Protein AF-A0A7G8X8K6-F1 (afdb_monomer_lite)

Structure (mmCIF, N/CA/C/O backbone):
data_AF-A0A7G8X8K6-F1
#
_entry.id   AF-A0A7G8X8K6-F1
#
loop_
_atom_site.group_PDB
_atom_site.id
_atom_site.type_symbol
_atom_site.label_atom_id
_atom_site.label_alt_id
_atom_site.label_comp_id
_atom_site.label_asym_id
_atom_site.label_entity_id
_atom_site.label_seq_id
_atom_site.pdbx_PDB_ins_code
_atom_site.Cartn_x
_atom_site.Cartn_y
_atom_site.Cartn_z
_atom_site.occupancy
_atom_site.B_iso_or_equiv
_atom_site.auth_seq_id
_atom_site.auth_comp_id
_atom_site.auth_asym_id
_atom_site.auth_atom_id
_atom_site.pdbx_PDB_model_num
ATOM 1 N N . MET A 1 1 ? 18.581 -15.284 -43.222 1.00 45.66 1 MET A N 1
ATOM 2 C CA . MET A 1 1 ? 19.029 -15.226 -41.812 1.00 45.66 1 MET A CA 1
ATOM 3 C C . MET A 1 1 ? 17.920 -14.597 -40.983 1.00 45.66 1 MET A C 1
ATOM 5 O O . MET A 1 1 ? 17.457 -13.535 -41.374 1.00 45.66 1 MET A O 1
ATOM 9 N N . LYS A 1 2 ? 17.464 -15.230 -39.892 1.00 64.00 2 LYS A N 1
ATOM 10 C CA . LYS A 1 2 ? 16.655 -14.530 -38.878 1.00 64.00 2 LYS A CA 1
ATOM 11 C C . LYS A 1 2 ? 17.625 -13.703 -38.036 1.00 64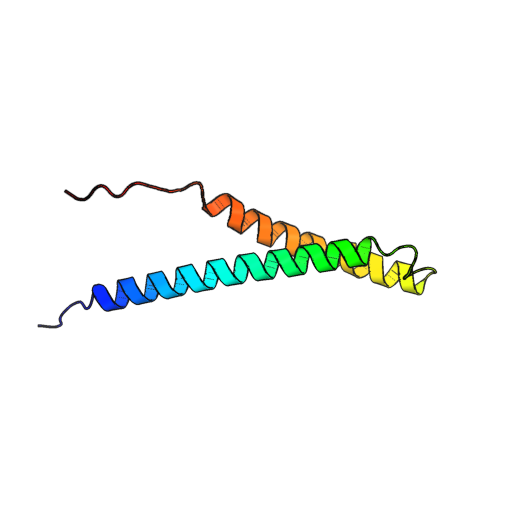.00 2 LYS A C 1
ATOM 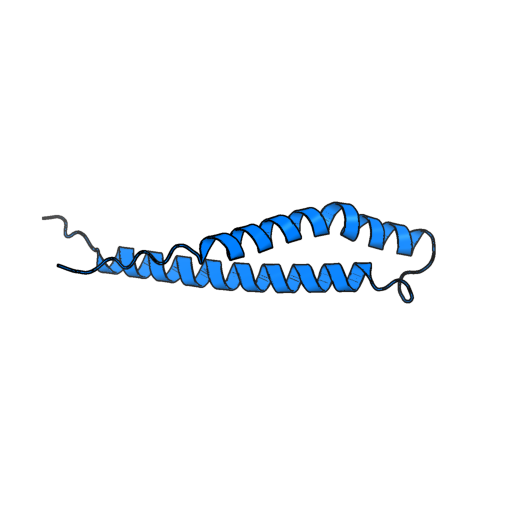13 O O . LYS A 1 2 ? 18.568 -14.264 -37.489 1.00 64.00 2 LYS A O 1
ATOM 18 N N . ILE A 1 3 ? 17.430 -12.392 -38.006 1.00 70.69 3 ILE A N 1
ATOM 19 C CA . ILE A 1 3 ? 18.221 -11.484 -37.174 1.00 70.69 3 ILE A CA 1
ATOM 20 C C . ILE A 1 3 ? 17.657 -11.583 -35.758 1.00 70.69 3 ILE A C 1
ATOM 22 O O . ILE A 1 3 ? 16.446 -11.465 -35.567 1.00 70.69 3 ILE A O 1
ATOM 26 N N . LEU A 1 4 ? 18.520 -11.854 -34.781 1.00 70.19 4 LEU A N 1
ATOM 27 C CA . LEU A 1 4 ? 18.145 -11.807 -33.375 1.00 70.19 4 LEU A CA 1
ATOM 28 C C . LEU A 1 4 ? 18.047 -10.327 -32.989 1.00 70.19 4 LEU A C 1
ATOM 30 O O . LEU A 1 4 ? 19.061 -9.635 -32.949 1.00 70.19 4 LEU A O 1
ATOM 34 N N . ALA A 1 5 ? 16.830 -9.827 -32.775 1.00 79.69 5 ALA A N 1
ATOM 35 C CA . ALA A 1 5 ? 16.597 -8.446 -32.357 1.00 79.69 5 ALA A CA 1
ATOM 36 C C . ALA A 1 5 ? 16.895 -8.304 -30.856 1.00 79.69 5 ALA A C 1
ATOM 38 O O . ALA A 1 5 ? 15.983 -8.230 -30.035 1.00 79.69 5 ALA A O 1
ATOM 39 N N . VAL A 1 6 ? 18.184 -8.343 -30.506 1.00 85.81 6 VAL A N 1
ATOM 40 C CA . VAL A 1 6 ? 18.664 -8.219 -29.121 1.00 85.81 6 VAL A CA 1
ATOM 41 C C . VAL A 1 6 ? 18.232 -6.884 -28.519 1.00 85.81 6 VAL A C 1
ATOM 43 O O . VAL A 1 6 ? 17.782 -6.868 -27.379 1.00 85.81 6 VAL A O 1
ATOM 46 N N . ASP A 1 7 ? 18.262 -5.809 -29.308 1.00 87.50 7 ASP A N 1
ATOM 47 C CA . ASP A 1 7 ? 17.860 -4.471 -28.863 1.00 87.50 7 ASP A CA 1
ATOM 48 C C . ASP A 1 7 ? 16.391 -4.443 -28.423 1.00 87.50 7 ASP A C 1
ATOM 50 O O . ASP A 1 7 ? 16.081 -4.012 -27.320 1.00 87.50 7 ASP A O 1
ATOM 54 N N . LEU A 1 8 ? 15.487 -5.028 -29.220 1.00 88.62 8 LEU A N 1
ATOM 55 C CA . LEU A 1 8 ? 14.061 -5.101 -28.881 1.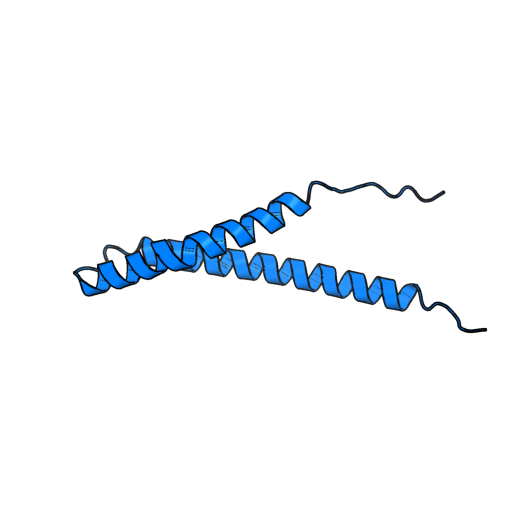00 88.62 8 LEU A CA 1
ATOM 56 C C . LEU A 1 8 ? 13.810 -5.911 -27.600 1.00 88.62 8 LEU A C 1
ATOM 58 O O . LEU A 1 8 ? 12.921 -5.588 -26.813 1.00 88.62 8 LEU A O 1
ATOM 62 N N . PHE A 1 9 ? 14.578 -6.982 -27.394 1.00 89.31 9 PHE A N 1
ATOM 63 C CA . PHE A 1 9 ? 14.494 -7.772 -26.170 1.00 89.31 9 PHE A CA 1
ATOM 64 C C . PHE A 1 9 ? 14.998 -6.980 -24.959 1.00 89.31 9 PHE A C 1
ATOM 66 O O . PHE A 1 9 ? 14.357 -6.998 -23.909 1.00 89.31 9 PHE A O 1
ATOM 73 N N . GLN A 1 10 ? 16.111 -6.262 -25.111 1.00 92.50 10 GLN A N 1
ATOM 74 C CA . GLN A 1 10 ? 16.698 -5.452 -24.051 1.00 92.50 10 GLN A CA 1
ATOM 75 C C . GLN A 1 10 ? 15.801 -4.266 -23.673 1.00 92.50 10 GLN A C 1
ATOM 77 O O . GLN A 1 10 ? 15.573 -4.040 -22.485 1.00 92.50 10 GLN A O 1
ATOM 82 N N . ASP A 1 11 ? 15.205 -3.592 -24.657 1.00 93.62 11 ASP A N 1
ATOM 83 C CA . ASP A 1 11 ? 14.203 -2.545 -24.443 1.00 93.62 11 ASP A CA 1
ATOM 84 C C . ASP A 1 11 ? 12.976 -3.098 -23.707 1.00 93.62 11 ASP A C 1
ATOM 86 O O . ASP A 1 11 ? 12.511 -2.515 -22.727 1.00 93.62 11 ASP A O 1
ATOM 90 N N . GLY A 1 12 ? 12.483 -4.270 -24.122 1.00 93.56 12 GLY A N 1
ATOM 91 C CA . GLY A 1 12 ? 11.371 -4.946 -23.454 1.00 93.56 12 GLY A CA 1
ATOM 92 C C . GLY A 1 12 ? 11.669 -5.282 -21.988 1.00 93.56 12 GLY A C 1
ATOM 93 O O . GLY A 1 12 ? 10.819 -5.069 -21.121 1.00 93.56 12 GLY A O 1
ATOM 94 N N . LEU A 1 13 ? 12.883 -5.756 -21.685 1.00 95.19 13 LEU A N 1
ATOM 95 C CA . LEU A 1 13 ? 13.323 -5.983 -20.306 1.00 95.19 13 LEU A CA 1
ATOM 96 C C . LEU A 1 13 ? 13.384 -4.678 -19.509 1.00 95.19 13 LEU A C 1
ATOM 98 O O . LEU A 1 13 ? 12.877 -4.638 -18.390 1.00 95.19 13 LEU A O 1
ATOM 102 N N . GLN A 1 14 ? 13.940 -3.609 -20.083 1.00 95.25 14 GLN A N 1
ATOM 103 C CA . GLN A 1 14 ? 14.027 -2.312 -19.412 1.00 95.25 14 GLN A CA 1
ATOM 104 C C . GLN A 1 14 ? 12.638 -1.733 -19.104 1.00 95.25 14 GLN A C 1
ATOM 106 O O . GLN A 1 14 ? 12.412 -1.197 -18.013 1.00 95.25 14 GLN A O 1
ATOM 111 N N . CYS A 1 15 ? 11.683 -1.878 -20.026 1.00 95.88 15 CYS A N 1
ATOM 112 C CA . CYS A 1 15 ? 10.290 -1.501 -19.794 1.00 95.88 15 CYS A CA 1
ATOM 113 C C . CYS A 1 15 ? 9.664 -2.299 -18.645 1.00 95.88 15 CYS A C 1
ATOM 115 O O . CYS A 1 15 ? 8.989 -1.714 -17.798 1.00 95.88 15 CYS A O 1
ATOM 117 N N . ASN A 1 16 ? 9.901 -3.612 -18.587 1.00 95.06 16 ASN A N 1
ATOM 118 C CA . ASN A 1 16 ? 9.380 -4.456 -17.512 1.00 95.06 16 ASN A CA 1
ATOM 119 C C . ASN A 1 16 ? 9.987 -4.094 -16.152 1.00 95.06 16 ASN A C 1
ATOM 121 O O . ASN A 1 16 ? 9.243 -3.995 -15.183 1.00 95.06 16 ASN A O 1
ATOM 125 N N . ILE A 1 17 ? 11.299 -3.845 -16.085 1.00 93.12 17 ILE A N 1
ATOM 126 C CA . ILE A 1 17 ? 11.975 -3.382 -14.860 1.00 93.12 17 ILE A CA 1
ATOM 127 C C . ILE A 1 17 ? 11.324 -2.085 -14.370 1.00 93.12 17 ILE A C 1
ATOM 129 O O . ILE A 1 17 ? 10.809 -2.033 -13.261 1.00 93.12 17 ILE A O 1
ATOM 133 N N . THR A 1 18 ? 11.212 -1.088 -15.250 1.00 94.56 18 THR A N 1
ATOM 134 C CA . THR A 1 18 ? 10.594 0.208 -14.916 1.00 94.56 18 THR A CA 1
ATOM 135 C C . THR A 1 18 ? 9.145 0.049 -14.432 1.00 94.56 18 THR A C 1
ATOM 137 O O . THR A 1 18 ? 8.689 0.753 -13.530 1.00 94.56 18 THR A O 1
ATOM 140 N N . MET A 1 19 ? 8.392 -0.880 -15.030 1.00 95.19 19 MET A N 1
ATOM 141 C CA . MET A 1 19 ? 7.025 -1.179 -14.610 1.00 95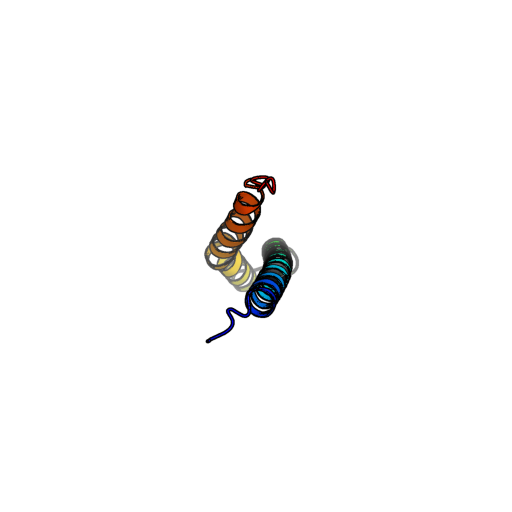.19 19 MET A CA 1
ATOM 142 C C . MET A 1 19 ? 6.979 -1.805 -13.213 1.00 95.19 19 MET A C 1
ATOM 144 O O . MET A 1 19 ? 6.116 -1.428 -12.420 1.00 95.19 19 MET A O 1
ATOM 148 N N . LEU A 1 20 ? 7.879 -2.747 -12.921 1.00 93.38 20 LEU A N 1
ATOM 149 C CA . LEU A 1 20 ? 7.979 -3.404 -11.618 1.00 93.38 20 LEU A CA 1
ATOM 150 C C . LEU A 1 20 ? 8.389 -2.417 -10.520 1.00 93.38 20 LEU A C 1
ATOM 152 O O . LEU A 1 20 ? 7.774 -2.434 -9.457 1.00 93.38 20 LEU A O 1
ATOM 156 N N . ASP A 1 21 ? 9.320 -1.503 -10.800 1.00 90.44 21 ASP A N 1
ATOM 157 C CA . ASP A 1 21 ? 9.730 -0.454 -9.857 1.00 90.44 21 ASP A CA 1
ATOM 158 C C . ASP A 1 21 ? 8.550 0.451 -9.486 1.00 90.44 21 ASP A C 1
ATOM 160 O O . ASP A 1 21 ? 8.275 0.695 -8.308 1.00 90.44 21 ASP A O 1
ATOM 164 N N . ARG A 1 22 ? 7.777 0.890 -10.491 1.00 94.00 22 ARG A N 1
ATOM 165 C CA . ARG A 1 22 ? 6.555 1.673 -10.261 1.00 94.00 22 ARG A CA 1
ATOM 166 C C . ARG A 1 22 ? 5.547 0.897 -9.412 1.00 94.00 22 ARG A C 1
ATOM 168 O O . ARG A 1 22 ? 4.983 1.462 -8.480 1.00 94.00 22 ARG A O 1
ATOM 175 N N . LEU A 1 23 ? 5.317 -0.381 -9.726 1.00 92.50 23 LEU A N 1
ATOM 176 C CA . LEU A 1 23 ? 4.390 -1.229 -8.970 1.00 92.50 23 LEU A CA 1
ATOM 177 C C . LEU A 1 23 ? 4.846 -1.427 -7.518 1.00 92.50 23 LEU A C 1
ATOM 179 O O . LEU A 1 23 ? 4.000 -1.458 -6.627 1.00 92.50 23 LEU A O 1
ATOM 183 N N . SER A 1 24 ? 6.155 -1.518 -7.269 1.00 90.00 24 SER A N 1
ATOM 184 C CA . SER A 1 24 ? 6.700 -1.583 -5.910 1.00 90.00 24 SER A CA 1
ATOM 185 C C . SER A 1 24 ? 6.376 -0.310 -5.127 1.00 90.00 24 SER A C 1
ATOM 187 O O . SER A 1 24 ? 5.824 -0.394 -4.031 1.00 90.00 24 SER A O 1
ATOM 189 N N . GLY A 1 25 ? 6.618 0.868 -5.711 1.00 91.62 25 GLY A N 1
ATOM 190 C CA . GLY A 1 25 ? 6.289 2.145 -5.065 1.00 91.62 25 GLY A CA 1
ATOM 191 C C . GLY A 1 25 ? 4.787 2.327 -4.814 1.00 91.62 25 GLY A C 1
ATOM 192 O O . GLY A 1 25 ? 4.375 2.831 -3.770 1.00 91.62 25 GLY A O 1
ATOM 193 N N . GLU A 1 26 ? 3.938 1.866 -5.735 1.00 93.62 26 GLU A N 1
ATOM 194 C CA . GLU A 1 26 ? 2.484 1.864 -5.531 1.00 93.62 26 GLU A CA 1
ATOM 195 C C . GLU A 1 26 ? 2.065 0.936 -4.386 1.00 93.62 26 GLU A C 1
ATOM 197 O O . GLU A 1 26 ? 1.186 1.289 -3.597 1.00 93.62 26 GLU A O 1
ATOM 202 N N . MET A 1 27 ? 2.717 -0.220 -4.248 1.00 91.81 27 MET A N 1
ATOM 203 C CA . MET A 1 27 ? 2.453 -1.149 -3.152 1.00 91.81 27 MET A CA 1
ATOM 204 C C . MET A 1 27 ? 2.848 -0.562 -1.791 1.00 91.81 27 MET A C 1
ATOM 206 O O . MET A 1 27 ? 2.103 -0.711 -0.822 1.00 91.81 27 MET A O 1
ATOM 210 N N . GLU A 1 28 ? 3.974 0.149 -1.715 1.00 92.31 28 GLU A N 1
ATOM 211 C CA . GLU A 1 28 ? 4.395 0.874 -0.509 1.00 92.31 28 GLU A CA 1
ATOM 212 C C . GLU A 1 28 ? 3.393 1.966 -0.118 1.00 92.31 28 GLU A C 1
ATOM 214 O O . GLU A 1 28 ? 3.011 2.080 1.049 1.00 92.31 28 GLU A O 1
ATOM 219 N N . ALA A 1 29 ? 2.893 2.730 -1.094 1.00 94.56 29 ALA A N 1
ATOM 220 C CA . ALA A 1 29 ? 1.871 3.742 -0.844 1.00 94.56 29 ALA A CA 1
ATOM 221 C C . ALA A 1 29 ? 0.575 3.127 -0.282 1.00 94.56 29 ALA A C 1
ATOM 223 O O . ALA A 1 29 ? -0.015 3.669 0.657 1.00 94.56 29 ALA A O 1
ATOM 224 N N . ILE A 1 30 ? 0.150 1.973 -0.813 1.00 94.81 30 ILE A N 1
ATOM 225 C CA . ILE A 1 30 ? -1.006 1.227 -0.294 1.00 94.81 30 ILE A CA 1
ATOM 226 C C . ILE A 1 30 ? -0.732 0.722 1.126 1.00 94.81 30 ILE A C 1
ATOM 228 O O . ILE A 1 30 ? -1.593 0.876 1.993 1.00 94.81 30 ILE A O 1
ATOM 232 N N . HIS A 1 31 ? 0.450 0.157 1.387 1.00 94.25 31 HIS A N 1
ATOM 233 C CA . HIS A 1 31 ? 0.846 -0.304 2.720 1.00 94.25 31 HIS A CA 1
ATOM 234 C C . HIS A 1 31 ? 0.716 0.814 3.757 1.00 94.25 31 HIS A C 1
ATOM 236 O O . HIS A 1 31 ? 0.002 0.647 4.745 1.00 94.25 31 HIS A O 1
ATOM 242 N N . HIS A 1 32 ? 1.294 1.984 3.487 1.00 94.38 32 HIS A N 1
ATOM 243 C CA . HIS A 1 32 ? 1.213 3.125 4.396 1.00 94.38 32 HIS A CA 1
ATOM 244 C C . HIS A 1 32 ? -0.211 3.655 4.589 1.00 94.38 32 HIS A C 1
ATOM 246 O O . HIS A 1 32 ? -0.584 4.029 5.701 1.00 94.38 32 HIS A O 1
ATOM 252 N N . ALA A 1 33 ? -1.037 3.663 3.540 1.00 95.31 33 ALA A N 1
ATOM 253 C CA . ALA A 1 33 ? -2.438 4.053 3.671 1.00 95.31 33 ALA A CA 1
ATOM 254 C C . ALA A 1 33 ? -3.217 3.091 4.587 1.00 95.31 33 ALA A C 1
ATOM 256 O O . ALA A 1 33 ? -4.016 3.532 5.417 1.00 95.31 33 ALA A O 1
ATOM 257 N N . VAL A 1 34 ? -2.966 1.783 4.466 1.00 94.88 34 VAL A N 1
ATOM 258 C CA . VAL A 1 34 ? -3.592 0.758 5.311 1.00 94.88 34 VAL A CA 1
ATOM 259 C C . VAL A 1 34 ? -3.086 0.844 6.752 1.00 94.88 34 VAL A C 1
ATOM 261 O O . VAL A 1 34 ? -3.900 0.784 7.672 1.00 94.88 34 VAL A O 1
ATOM 264 N N . GLU A 1 35 ? -1.783 1.048 6.971 1.00 94.94 35 GLU A N 1
ATOM 265 C CA . GLU A 1 35 ? -1.226 1.309 8.307 1.00 94.94 35 GLU A CA 1
ATOM 266 C C . GLU A 1 35 ? -1.890 2.524 8.960 1.00 94.94 35 GLU A C 1
ATOM 268 O O . GLU A 1 35 ? -2.338 2.445 10.105 1.00 94.94 35 GLU A O 1
ATOM 273 N N . GLY A 1 36 ? -2.021 3.623 8.211 1.00 94.75 36 GLY A N 1
ATOM 274 C CA . GLY A 1 36 ? -2.706 4.825 8.671 1.00 94.75 36 GLY A CA 1
ATOM 275 C C . GLY A 1 36 ? -4.150 4.538 9.079 1.00 94.75 36 GLY A C 1
ATOM 276 O O . GLY A 1 36 ? -4.560 4.917 10.171 1.00 94.75 36 GLY A O 1
ATOM 277 N N . LEU A 1 37 ? -4.906 3.801 8.258 1.00 94.25 37 LEU A N 1
ATOM 278 C CA . LEU A 1 37 ? -6.292 3.425 8.557 1.00 94.25 37 LEU A CA 1
ATOM 279 C C . LEU A 1 37 ? -6.413 2.603 9.847 1.00 94.25 37 LEU A C 1
ATOM 281 O O . LEU A 1 37 ? -7.312 2.846 10.653 1.00 94.25 37 LEU A O 1
ATOM 285 N N . VAL A 1 38 ? -5.508 1.649 10.066 1.00 94.69 38 VAL A N 1
ATOM 286 C CA . VAL A 1 38 ? -5.486 0.828 11.288 1.00 94.69 38 VAL A CA 1
ATOM 287 C C . VAL A 1 38 ? -5.186 1.679 12.531 1.00 94.69 38 VAL A C 1
ATOM 289 O O . VAL A 1 38 ? -5.715 1.398 13.607 1.00 94.69 38 VAL A O 1
ATOM 292 N N . GLN A 1 39 ? -4.408 2.754 12.385 1.00 95.00 39 GLN A N 1
ATOM 293 C CA . GLN A 1 39 ? -4.062 3.689 13.462 1.00 95.00 39 GLN A CA 1
ATOM 294 C C . GLN A 1 39 ? -5.143 4.751 13.745 1.00 95.00 39 GLN A C 1
ATOM 296 O O . GLN A 1 39 ? -5.041 5.475 14.736 1.00 95.00 39 GLN A O 1
ATOM 301 N N . MET A 1 40 ? -6.201 4.849 12.929 1.00 93.94 40 MET A N 1
ATOM 302 C CA . MET A 1 40 ? -7.305 5.808 13.102 1.00 93.94 40 MET A CA 1
ATOM 303 C C . MET A 1 40 ? -8.286 5.397 14.217 1.00 93.94 40 MET A C 1
ATOM 305 O O . MET A 1 40 ? -9.497 5.304 14.005 1.00 93.94 40 MET A O 1
ATOM 309 N N . GLU A 1 41 ? -7.778 5.128 15.423 1.00 91.50 41 GLU A N 1
ATOM 310 C CA . GLU A 1 41 ? -8.593 4.678 16.561 1.00 91.50 41 GLU A CA 1
ATOM 311 C C . GLU A 1 41 ? -9.630 5.723 16.972 1.00 91.50 41 GLU A C 1
ATOM 313 O O . GLU A 1 41 ? -10.761 5.389 17.320 1.00 91.50 41 GLU A O 1
ATOM 318 N N . GLU A 1 42 ? -9.252 6.999 16.889 1.00 91.38 42 GLU A N 1
ATOM 319 C CA . GLU A 1 42 ? -10.094 8.106 17.323 1.00 91.38 42 GLU A CA 1
ATOM 320 C C . GLU A 1 42 ? -11.226 8.422 16.333 1.00 91.38 42 GLU A C 1
ATOM 322 O O . GLU A 1 42 ? -12.288 8.906 16.728 1.00 91.38 42 GLU A O 1
ATOM 327 N N . GLN A 1 43 ? -11.027 8.123 15.050 1.00 94.38 43 GLN A N 1
ATOM 328 C CA . GLN A 1 43 ? -12.020 8.327 13.997 1.00 94.38 43 GLN A CA 1
ATOM 329 C C . GLN A 1 43 ? -12.914 7.092 13.833 1.00 94.38 43 GLN A C 1
ATOM 331 O O . GLN A 1 43 ? -14.119 7.224 13.618 1.00 94.38 43 GLN A O 1
ATOM 336 N N . PHE A 1 44 ? -12.347 5.892 13.988 1.00 90.81 44 PHE A N 1
ATOM 337 C CA . PHE A 1 44 ? -13.054 4.615 13.893 1.00 90.81 44 PHE A CA 1
ATOM 338 C C . PHE A 1 44 ? -13.182 3.943 15.264 1.00 90.81 44 PHE A C 1
ATOM 340 O O . PHE A 1 44 ? -12.571 2.908 15.555 1.00 90.81 44 PHE A O 1
ATOM 347 N N . LYS A 1 45 ? -14.050 4.537 16.091 1.00 91.06 45 LYS A N 1
ATOM 348 C CA . LYS A 1 45 ? -14.414 4.053 17.430 1.00 91.06 45 LYS A CA 1
ATOM 349 C C . LYS A 1 45 ? -15.574 3.050 17.412 1.00 91.06 45 LYS A C 1
ATOM 351 O O . LYS A 1 45 ? -16.313 2.914 16.436 1.00 91.06 45 LYS A O 1
ATOM 356 N N . GLY A 1 46 ? -15.770 2.384 18.550 1.00 94.75 46 GLY A N 1
ATOM 357 C CA . GLY A 1 46 ? -16.867 1.438 18.772 1.00 94.75 46 GLY A CA 1
ATOM 358 C C . GLY A 1 46 ? -16.656 0.088 18.084 1.00 94.75 46 GLY A C 1
ATOM 359 O O . GLY A 1 46 ? -15.640 -0.146 17.437 1.00 94.75 46 GLY A O 1
ATOM 360 N N . ALA A 1 47 ? -17.628 -0.818 18.228 1.00 94.88 47 ALA A N 1
ATOM 361 C CA . ALA A 1 47 ? -17.503 -2.195 17.741 1.00 94.88 47 ALA A CA 1
ATOM 362 C C . ALA A 1 47 ? -17.304 -2.279 16.217 1.00 94.88 47 ALA A C 1
ATOM 364 O O . ALA A 1 47 ? -16.474 -3.054 15.752 1.00 94.88 47 ALA A O 1
ATOM 365 N N . GLY A 1 48 ? -18.017 -1.449 15.446 1.00 94.50 48 GLY A N 1
ATOM 366 C CA . GLY A 1 48 ? -17.876 -1.398 13.988 1.00 94.50 48 GLY A CA 1
ATOM 367 C C . GLY A 1 48 ? -16.535 -0.815 13.538 1.00 94.50 48 GLY A C 1
ATOM 368 O O . GLY A 1 48 ? -15.877 -1.395 12.681 1.00 94.50 48 GLY A O 1
ATOM 369 N N . GLY A 1 49 ? -16.090 0.287 14.154 1.00 95.00 49 GLY A N 1
ATOM 370 C CA . GLY A 1 49 ? -14.783 0.879 13.859 1.00 95.00 49 GLY A CA 1
ATOM 371 C C . GLY A 1 49 ? -13.628 -0.064 14.201 1.00 95.00 49 GLY A C 1
ATOM 372 O O . GLY A 1 49 ? -12.712 -0.232 13.400 1.00 95.00 49 GLY A O 1
ATOM 373 N N . ASN A 1 50 ? -13.724 -0.756 15.340 1.00 95.06 50 ASN A N 1
ATOM 374 C CA . ASN A 1 50 ? -12.772 -1.795 15.719 1.00 95.06 50 ASN A CA 1
ATOM 375 C C . ASN A 1 50 ? -12.762 -2.956 14.716 1.00 95.06 50 ASN A C 1
ATOM 377 O O . ASN A 1 50 ? -11.696 -3.349 14.266 1.00 95.06 50 ASN A O 1
ATOM 381 N N . ALA A 1 51 ? -13.933 -3.458 14.305 1.00 96.00 51 ALA A N 1
ATOM 382 C CA . ALA A 1 51 ? -14.021 -4.540 13.324 1.00 96.00 51 ALA A CA 1
ATOM 383 C C . ALA A 1 51 ? -13.374 -4.165 11.978 1.00 96.00 51 ALA A C 1
ATOM 385 O O . ALA A 1 51 ? -12.635 -4.968 11.412 1.00 96.00 51 ALA A O 1
ATOM 386 N N . THR A 1 52 ? -13.591 -2.938 11.492 1.00 94.31 52 THR A N 1
ATOM 387 C CA . THR A 1 52 ? -12.945 -2.445 10.267 1.00 94.31 52 THR A CA 1
ATOM 388 C C . THR A 1 52 ? -11.426 -2.375 10.424 1.00 94.31 52 THR A C 1
ATOM 390 O O . THR A 1 52 ? -10.708 -2.885 9.567 1.00 94.31 52 THR A O 1
ATOM 393 N N . ARG A 1 53 ? -10.916 -1.790 11.518 1.00 95.75 53 ARG A N 1
ATOM 394 C CA . ARG A 1 53 ? -9.464 -1.699 11.758 1.00 95.75 53 ARG A CA 1
ATOM 395 C C . ARG A 1 53 ? -8.831 -3.087 11.884 1.00 95.75 53 ARG A C 1
ATOM 397 O O . ARG A 1 53 ? -7.854 -3.353 11.190 1.00 95.75 53 ARG A O 1
ATOM 404 N N . SER A 1 54 ? -9.433 -3.995 12.654 1.00 95.25 54 SER A N 1
ATOM 405 C CA . SER A 1 54 ? -8.982 -5.388 12.777 1.00 95.25 54 SER A CA 1
ATOM 406 C C . SER A 1 54 ? -8.958 -6.114 11.431 1.00 95.25 54 SER A C 1
ATOM 408 O O . SER A 1 54 ? -7.985 -6.791 11.126 1.00 95.25 54 SER A O 1
ATOM 410 N N . PHE A 1 55 ? -9.964 -5.928 10.572 1.00 94.56 55 PHE A N 1
ATOM 411 C CA . PHE A 1 55 ? -9.987 -6.548 9.243 1.00 94.56 55 PHE A CA 1
ATOM 412 C C . PHE A 1 55 ? -8.797 -6.124 8.364 1.00 94.56 55 PHE A C 1
ATOM 414 O O . PHE A 1 55 ? -8.159 -6.956 7.714 1.00 94.56 55 PHE A O 1
ATOM 421 N N . TYR A 1 56 ? -8.451 -4.837 8.350 1.00 95.12 56 TYR A N 1
ATOM 422 C CA . TYR A 1 56 ? -7.281 -4.361 7.606 1.00 95.12 56 TYR A CA 1
ATOM 423 C C . TYR A 1 56 ? -5.962 -4.774 8.269 1.00 95.12 56 TYR A C 1
ATOM 425 O O . TYR A 1 56 ? -5.022 -5.170 7.576 1.00 95.12 56 TYR A O 1
ATOM 433 N N . GLN A 1 57 ? -5.910 -4.767 9.598 1.00 94.88 57 GLN A N 1
ATOM 434 C CA . GLN A 1 57 ? -4.731 -5.165 10.358 1.00 94.88 57 GLN A CA 1
ATOM 435 C C . GLN A 1 57 ? -4.402 -6.654 10.209 1.00 94.88 57 GLN A C 1
ATOM 437 O O . GLN A 1 57 ? -3.239 -7.017 10.065 1.00 94.88 57 GLN A O 1
ATOM 442 N N . GLU A 1 58 ? -5.410 -7.519 10.241 1.00 94.00 58 GLU A N 1
ATOM 443 C CA . GLU A 1 58 ? -5.221 -8.969 10.282 1.00 94.00 58 GLU A CA 1
ATOM 444 C C . GLU A 1 58 ? -5.221 -9.596 8.888 1.00 94.00 58 GLU A C 1
ATOM 446 O O . GLU A 1 58 ? -4.509 -10.571 8.657 1.00 94.00 58 GLU A O 1
ATOM 451 N N . CYS A 1 59 ? -5.990 -9.052 7.938 1.00 90.38 59 CYS A N 1
ATOM 452 C CA . CYS A 1 59 ? -6.089 -9.636 6.599 1.00 90.38 59 CYS A CA 1
ATOM 453 C C . CYS A 1 59 ? -5.188 -8.948 5.563 1.00 90.38 59 CYS A C 1
ATOM 455 O O . CYS A 1 59 ? -4.677 -9.629 4.675 1.00 90.38 59 CYS A O 1
ATOM 457 N N . HIS A 1 60 ? -4.981 -7.627 5.647 1.00 92.25 60 HIS A N 1
ATOM 458 C CA . HIS A 1 60 ? -4.325 -6.864 4.573 1.00 92.25 60 HIS A CA 1
ATOM 459 C C . HIS A 1 60 ? -2.864 -6.542 4.879 1.00 92.25 60 HIS A C 1
ATOM 461 O O . HIS A 1 60 ? -2.007 -6.763 4.021 1.00 92.25 60 HIS A O 1
ATOM 467 N N . LEU A 1 61 ? -2.552 -6.085 6.097 1.00 91.88 61 LEU A N 1
ATOM 468 C CA . LEU A 1 61 ? -1.167 -5.773 6.470 1.00 91.88 61 LEU A CA 1
ATOM 469 C C . LEU A 1 61 ? -0.204 -6.961 6.301 1.00 91.88 61 LEU A C 1
ATOM 471 O O . LEU A 1 61 ? 0.865 -6.745 5.733 1.00 91.88 61 LEU A O 1
ATOM 475 N N . PRO A 1 62 ? -0.536 -8.216 6.676 1.00 91.56 62 PRO A N 1
ATOM 476 C CA . PRO A 1 62 ? 0.403 -9.328 6.512 1.00 91.56 62 PRO A CA 1
ATOM 477 C C . PRO A 1 62 ? 0.745 -9.621 5.047 1.00 91.56 62 PRO A C 1
ATOM 479 O O . PRO A 1 62 ? 1.875 -10.004 4.735 1.00 91.56 62 PRO A O 1
ATOM 482 N N . PHE A 1 63 ? -0.225 -9.439 4.146 1.00 88.12 63 PHE A N 1
ATOM 483 C CA . PHE A 1 63 ? -0.012 -9.586 2.710 1.00 88.12 63 PHE A CA 1
ATOM 484 C C . PHE A 1 63 ? 0.908 -8.480 2.186 1.00 88.12 63 PHE A C 1
ATOM 486 O O . PHE A 1 63 ? 1.931 -8.782 1.572 1.00 88.12 63 PHE A O 1
ATOM 493 N N . LEU A 1 64 ? 0.583 -7.223 2.500 1.00 89.69 64 LEU A N 1
ATOM 494 C CA . LEU A 1 64 ? 1.320 -6.052 2.025 1.00 89.69 64 LEU A CA 1
ATOM 495 C C . LEU A 1 64 ? 2.761 -6.025 2.555 1.00 89.69 64 LEU A C 1
ATOM 497 O O . LEU A 1 64 ? 3.698 -5.806 1.787 1.00 89.69 64 LEU A O 1
ATOM 501 N N . PHE A 1 65 ? 2.955 -6.346 3.835 1.00 87.50 65 PHE A N 1
ATOM 502 C CA . PHE A 1 65 ? 4.273 -6.449 4.461 1.00 87.50 65 PHE A CA 1
ATOM 503 C C . PHE A 1 65 ? 5.158 -7.476 3.751 1.00 87.50 65 PHE A C 1
ATOM 505 O O . PHE A 1 65 ? 6.302 -7.186 3.405 1.00 87.50 65 PHE A O 1
ATOM 512 N N . ARG A 1 66 ? 4.620 -8.671 3.466 1.00 81.25 66 ARG A N 1
ATOM 513 C CA . ARG A 1 66 ? 5.361 -9.702 2.732 1.00 81.25 66 ARG A CA 1
ATOM 514 C C . ARG A 1 66 ? 5.745 -9.215 1.336 1.00 81.25 66 ARG A C 1
ATOM 516 O O . ARG A 1 66 ? 6.889 -9.402 0.940 1.00 81.25 66 ARG A O 1
ATOM 523 N N . THR A 1 67 ? 4.815 -8.606 0.601 1.00 76.81 67 THR A N 1
ATOM 524 C CA . THR A 1 67 ? 5.073 -8.158 -0.775 1.00 76.81 67 THR A CA 1
ATOM 525 C C . THR A 1 67 ? 6.112 -7.038 -0.853 1.00 76.81 67 THR A C 1
ATOM 527 O O . THR A 1 67 ? 6.987 -7.096 -1.713 1.00 76.81 67 THR A O 1
ATOM 530 N N . VAL A 1 68 ? 6.084 -6.076 0.076 1.00 78.19 68 VAL A N 1
ATOM 531 C CA . VAL A 1 68 ? 7.060 -4.972 0.129 1.00 78.19 68 VAL A CA 1
ATOM 532 C C . VAL A 1 68 ? 8.442 -5.466 0.583 1.00 78.19 68 VAL A C 1
ATOM 534 O O . VAL A 1 68 ? 9.463 -5.059 0.041 1.00 78.19 68 VAL A O 1
ATOM 537 N N . GLN A 1 69 ? 8.525 -6.417 1.520 1.00 70.44 69 GLN A N 1
ATOM 538 C CA . GLN A 1 69 ? 9.827 -6.972 1.924 1.00 70.44 69 GLN A CA 1
ATOM 539 C C . GLN A 1 69 ? 10.506 -7.810 0.835 1.00 70.44 69 GLN A C 1
ATOM 541 O O . GLN A 1 69 ? 11.739 -7.847 0.753 1.00 70.44 69 GLN A O 1
ATOM 546 N N . THR A 1 70 ? 9.722 -8.495 -0.004 1.00 65.12 70 THR A N 1
ATOM 547 C CA . THR A 1 70 ? 10.281 -9.295 -1.100 1.00 65.12 70 THR A CA 1
ATOM 548 C C . THR A 1 70 ? 10.917 -8.449 -2.199 1.00 65.12 70 THR A C 1
ATOM 550 O O . THR A 1 70 ? 11.901 -8.904 -2.777 1.00 65.12 70 THR A O 1
ATOM 553 N N . SER A 1 71 ? 10.426 -7.231 -2.465 1.00 62.25 71 SER A N 1
ATOM 554 C CA . SER A 1 71 ? 11.069 -6.327 -3.429 1.00 62.25 71 SER A CA 1
ATOM 555 C C . SER A 1 71 ? 12.365 -5.733 -2.867 1.00 62.25 71 SER A C 1
ATOM 557 O O . SER A 1 71 ? 13.384 -5.763 -3.549 1.00 62.25 71 SER A O 1
ATOM 559 N N . ALA A 1 72 ? 12.389 -5.332 -1.590 1.00 58.72 72 ALA A N 1
ATOM 560 C CA . ALA A 1 72 ? 13.591 -4.789 -0.943 1.00 58.72 72 ALA A CA 1
ATOM 561 C C . ALA A 1 72 ? 14.775 -5.781 -0.876 1.00 58.72 72 ALA A C 1
ATOM 563 O O . ALA A 1 72 ? 15.937 -5.381 -0.886 1.00 58.72 72 ALA A O 1
ATOM 564 N N . SER A 1 73 ? 14.500 -7.089 -0.819 1.00 54.34 73 SER A N 1
ATOM 565 C CA . SER A 1 73 ? 15.546 -8.126 -0.777 1.00 54.34 73 SER A CA 1
ATOM 566 C C . SER A 1 73 ? 16.153 -8.448 -2.154 1.00 54.34 73 SER A C 1
ATOM 568 O O . SER A 1 73 ? 17.184 -9.118 -2.216 1.00 54.34 73 SER A O 1
ATOM 570 N N . ALA A 1 74 ? 15.539 -7.996 -3.256 1.00 57.06 74 ALA A N 1
ATOM 571 C CA . ALA A 1 74 ? 16.017 -8.250 -4.619 1.00 57.06 74 ALA A CA 1
ATOM 572 C C . ALA A 1 74 ? 17.129 -7.276 -5.067 1.00 57.06 74 ALA A C 1
ATOM 574 O O . ALA A 1 74 ? 17.954 -7.641 -5.905 1.00 57.06 74 ALA A O 1
ATOM 575 N N . ASP A 1 75 ? 17.225 -6.092 -4.453 1.00 51.81 75 ASP A N 1
ATOM 576 C CA . ASP A 1 75 ? 18.216 -5.053 -4.793 1.00 51.81 75 ASP A CA 1
ATOM 577 C C . ASP A 1 75 ? 19.654 -5.356 -4.319 1.00 51.81 75 ASP A C 1
ATOM 579 O O . ASP A 1 75 ? 20.603 -4.656 -4.673 1.00 51.81 75 ASP A O 1
ATOM 583 N N . GLY A 1 76 ? 19.868 -6.439 -3.562 1.00 49.06 76 GLY A N 1
ATOM 584 C CA . GLY A 1 76 ? 21.197 -6.857 -3.091 1.00 49.06 76 GLY A CA 1
ATOM 585 C C . GLY A 1 76 ? 22.079 -7.564 -4.135 1.00 49.06 76 GLY A C 1
ATOM 586 O O . GLY A 1 76 ? 23.201 -7.955 -3.818 1.00 49.06 76 GLY A O 1
ATOM 587 N N . GLY A 1 77 ? 21.589 -7.764 -5.362 1.00 45.34 77 GLY A N 1
ATOM 588 C CA . GLY A 1 77 ? 22.215 -8.602 -6.390 1.00 45.34 77 GLY A CA 1
ATOM 589 C C . GLY A 1 77 ? 22.758 -7.846 -7.602 1.00 45.34 77 GLY A C 1
ATOM 590 O O . GLY A 1 77 ? 22.555 -8.297 -8.726 1.00 45.34 77 GLY A O 1
ATOM 591 N N . SER A 1 78 ? 23.442 -6.713 -7.421 1.00 44.72 78 SER A N 1
ATOM 592 C CA . SER A 1 78 ? 24.172 -6.065 -8.523 1.00 44.72 78 SER A CA 1
ATOM 593 C C . SER A 1 78 ? 25.435 -6.869 -8.862 1.00 44.72 78 SER A C 1
ATOM 595 O O . SER A 1 78 ? 26.545 -6.555 -8.433 1.00 44.72 78 SER A O 1
ATOM 597 N N . THR A 1 79 ? 25.278 -7.971 -9.603 1.00 48.97 79 THR A N 1
ATOM 598 C CA . THR A 1 79 ? 26.406 -8.632 -10.263 1.00 48.97 79 THR A CA 1
ATOM 599 C C . THR A 1 79 ? 26.814 -7.782 -11.455 1.00 48.97 79 THR A C 1
ATOM 601 O O . THR A 1 79 ? 26.141 -7.759 -12.486 1.00 48.97 79 THR A O 1
ATOM 604 N N . SER A 1 80 ? 27.930 -7.080 -11.298 1.00 45.09 80 SER A N 1
ATOM 605 C CA . SER A 1 80 ? 28.675 -6.428 -12.364 1.00 45.09 80 SER A CA 1
ATOM 606 C C . SER A 1 80 ? 29.017 -7.439 -13.463 1.00 45.09 80 SER A C 1
ATOM 608 O O . SER A 1 80 ? 29.997 -8.177 -13.388 1.00 45.09 80 SER A O 1
ATOM 610 N N . PHE A 1 81 ? 28.207 -7.472 -14.520 1.00 46.66 81 PHE A N 1
ATOM 611 C CA . PHE A 1 81 ? 28.556 -8.151 -15.762 1.00 46.66 81 PHE A CA 1
ATOM 612 C C . PHE A 1 81 ? 29.619 -7.308 -16.478 1.00 46.66 81 PHE A C 1
ATOM 614 O O . PHE A 1 81 ? 29.323 -6.440 -17.299 1.00 46.66 81 PHE A O 1
ATOM 621 N N . THR A 1 82 ? 30.882 -7.499 -16.094 1.00 47.28 82 THR A N 1
ATOM 622 C CA . THR A 1 82 ? 32.029 -6.918 -16.792 1.00 47.28 82 THR A CA 1
ATOM 623 C C . THR A 1 82 ? 32.094 -7.486 -18.205 1.00 47.28 82 THR A C 1
ATOM 625 O O . THR A 1 82 ? 32.323 -8.676 -18.404 1.00 47.28 82 THR A O 1
ATOM 628 N N . ARG A 1 83 ? 31.879 -6.601 -19.177 1.00 43.50 83 ARG A N 1
ATOM 629 C CA . ARG A 1 83 ? 32.057 -6.808 -20.614 1.00 43.50 83 ARG A CA 1
ATOM 630 C C . ARG A 1 83 ? 33.546 -7.059 -20.912 1.00 43.50 83 ARG A C 1
ATOM 632 O O . ARG A 1 83 ? 34.343 -6.135 -20.769 1.0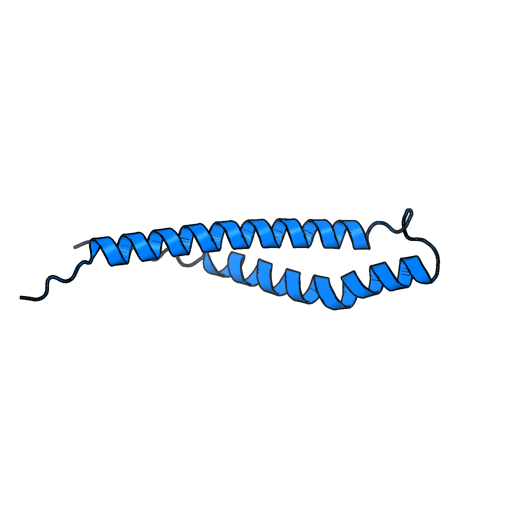0 43.50 83 ARG A O 1
ATOM 639 N N . THR A 1 84 ? 33.897 -8.278 -21.318 1.00 48.69 84 THR A N 1
ATOM 640 C CA . THR A 1 84 ? 35.109 -8.586 -22.113 1.00 48.69 84 THR A CA 1
ATOM 641 C C . THR A 1 84 ? 34.732 -8.808 -23.562 1.00 48.69 84 THR A C 1
ATOM 643 O O . THR A 1 84 ? 33.642 -9.383 -23.785 1.00 48.69 84 THR A O 1
#

Secondary structure (DSSP, 8-state):
-----HHHHHHHHHHHHHHHHHHHHHHHHHHHHHHHHHH-TTTS-HHHHHHHHHHIIIIIHHHHHHHHHHHHTTTT--------

Radius of gyration: 20.53 Å; chains: 1; bounding box: 53×24×61 Å

pL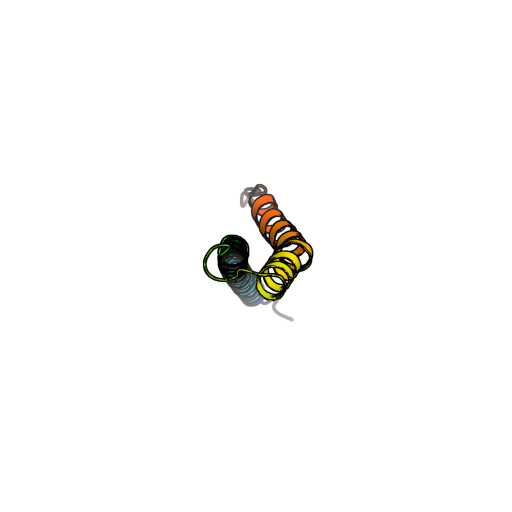DDT: mean 83.22, std 17.08, range [43.5, 96.0]

Foldseek 3Di:
DDDDPVVVVVVVVVVVVVVVVVVLVVLVVVLVVLVVLLVVPVVQDDPRSPVVSCCSVPPPNVVSVVVNVVVVVVVVDPDPPDDD

Sequence (84 aa):
MKILAVDLFQDGLQCNITMLDRLSGEMEAIHHAVEGLVQMEEQFKGAGGNATRSFYQECHLPFLFRTVQTSASADGGSTSFTRT